Protein AF-A0A0V0GJP1-F1 (afdb_monomer)

Organism: Solanum chacoense (NCBI:txid4108)

Solvent-accessible surface area (backbone atoms only — not comparable to full-atom values): 7790 Å² total; per-residue (Å²): 130,84,77,83,73,74,56,70,66,62,56,48,55,52,48,54,55,50,51,53,51,54,50,62,66,69,71,56,96,64,88,76,92,78,79,93,76,90,79,83,89,82,90,76,94,72,99,61,94,68,77,62,83,47,79,79,54,44,63,82,74,56,76,62,66,68,60,54,50,55,50,42,66,75,68,50,53,72,64,59,54,48,52,51,50,52,53,52,51,50,53,51,50,53,50,53,54,52,52,50,51,52,53,49,52,51,53,51,52,54,50,52,53,51,52,53,54,59,65,73,75,112

Sequence (122 aa):
MAAVEEPILSRLDRLDNIIKKLEEVRGGDHSPKTSTASSETLTSDGQVSSLDFSPRSME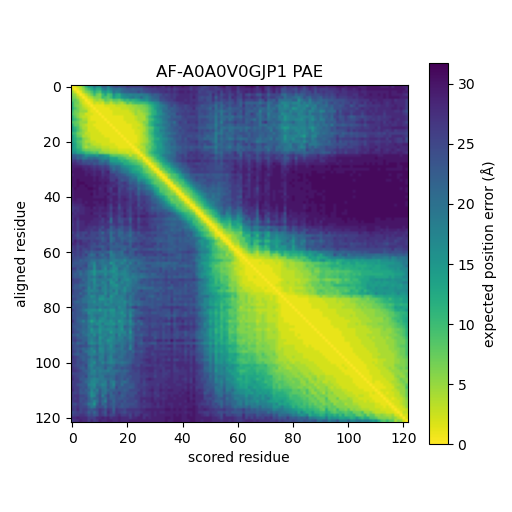KHCRPIEDVISETEHKGTLIERLVNVENRVLNVCLQLEAELEMMKKKKEEENFNLKNKLAHNK

Radius of gyration: 30.95 Å; Cα contacts (8 Å, |Δi|>4): 7; chains: 1; bounding box: 61×42×92 Å

pLDDT: mean 77.41, std 18.94, range [36.62, 98.06]

Foldseek 3Di:
DPDPDDDPVVVVVVVVVVVVVVVVVVPDPDDDDDDDDDDDDDDDDDPDPPQPPPPVSCVVVDDPPVVVVVVDVVVDDPVVVVVVVVVVVVVVVVVVVVVVVVVVVVVVVVVVVVVVVVVVVD

Secondary structure (DSSP, 8-state):
----PPPHHHHHHHHHHHHHHHHHHHT---------------------------HHHHTTTPPPHHHHHHHHHHH--HHHHHHHHHHHHHHHHHHHHHHHHHHHHHHHHHHHHHHHHHHH--

Structure (mmCIF, N/CA/C/O backbone):
data_AF-A0A0V0GJP1-F1
#
_entry.id   AF-A0A0V0GJP1-F1
#
loop_
_atom_site.group_PDB
_atom_site.id
_atom_site.type_symbol
_atom_site.label_atom_id
_atom_site.label_alt_id
_atom_site.label_comp_id
_atom_site.label_asym_id
_atom_site.label_entity_id
_atom_site.label_seq_id
_atom_site.pdbx_PDB_ins_code
_atom_site.Cartn_x
_atom_site.Cartn_y
_atom_site.Cartn_z
_atom_site.occupancy
_atom_site.B_iso_or_equiv
_atom_site.auth_seq_id
_atom_site.auth_comp_id
_atom_site.auth_asym_id
_atom_site.auth_atom_id
_atom_site.pdbx_PDB_model_num
ATOM 1 N N . MET A 1 1 ? 21.509 13.801 5.314 1.00 36.62 1 MET A N 1
ATOM 2 C CA . MET A 1 1 ? 20.263 14.559 5.081 1.00 36.62 1 MET A CA 1
ATOM 3 C C . MET A 1 1 ? 19.230 13.584 4.556 1.00 36.62 1 MET A C 1
ATOM 5 O O . MET A 1 1 ? 19.520 12.921 3.570 1.00 36.62 1 MET A O 1
ATOM 9 N N . ALA A 1 2 ? 18.107 13.413 5.256 1.00 46.00 2 ALA A N 1
ATOM 10 C CA . ALA A 1 2 ? 17.030 12.544 4.792 1.00 46.00 2 ALA A CA 1
ATOM 11 C C . ALA A 1 2 ? 16.447 13.153 3.511 1.00 46.00 2 ALA A C 1
ATOM 13 O O . ALA A 1 2 ? 15.968 14.286 3.539 1.00 46.00 2 ALA A O 1
ATOM 14 N N . ALA A 1 3 ? 16.564 12.446 2.388 1.00 51.25 3 ALA A N 1
ATOM 15 C CA . ALA A 1 3 ? 15.884 12.834 1.165 1.00 51.25 3 ALA A CA 1
ATOM 16 C C . ALA A 1 3 ? 14.381 12.827 1.464 1.00 51.25 3 ALA A C 1
ATOM 18 O O . ALA A 1 3 ? 13.840 11.798 1.866 1.00 51.25 3 ALA A O 1
ATOM 19 N N . VAL A 1 4 ? 13.727 13.983 1.347 1.00 63.59 4 VAL A N 1
ATOM 20 C CA . VAL A 1 4 ? 12.269 14.075 1.449 1.00 63.59 4 VAL A CA 1
ATOM 21 C C . VAL A 1 4 ? 11.728 13.451 0.172 1.00 63.59 4 VAL A C 1
ATOM 23 O O . VAL A 1 4 ? 11.641 14.100 -0.867 1.00 63.59 4 VAL A O 1
ATOM 26 N N . GLU A 1 5 ? 11.501 12.143 0.227 1.00 67.44 5 GLU A N 1
ATOM 27 C CA . GLU A 1 5 ? 10.983 11.385 -0.897 1.00 67.44 5 GLU A CA 1
ATOM 28 C C . GLU A 1 5 ? 9.535 11.817 -1.138 1.00 67.44 5 GLU A C 1
ATOM 30 O O . GLU A 1 5 ? 8.706 11.849 -0.227 1.00 67.44 5 GLU A O 1
ATOM 35 N N . GLU A 1 6 ? 9.257 12.234 -2.367 1.00 74.38 6 GLU A N 1
ATOM 36 C CA . GLU A 1 6 ? 7.958 12.760 -2.763 1.00 74.38 6 GLU A CA 1
ATOM 37 C C . GLU A 1 6 ? 6.859 11.698 -2.545 1.00 74.38 6 GLU A C 1
ATOM 39 O O . GLU A 1 6 ? 7.089 10.522 -2.867 1.00 74.38 6 GLU A O 1
ATOM 44 N N . PRO A 1 7 ? 5.671 12.068 -2.022 1.00 84.56 7 PRO A N 1
ATOM 45 C CA . PRO A 1 7 ? 4.584 11.123 -1.783 1.00 84.56 7 PRO A CA 1
ATOM 46 C C . PRO A 1 7 ? 4.269 10.269 -3.017 1.00 84.56 7 PRO A C 1
ATOM 48 O O . PRO A 1 7 ? 4.284 10.758 -4.148 1.00 84.56 7 PRO A O 1
ATOM 51 N N . ILE A 1 8 ? 3.939 8.989 -2.804 1.00 82.31 8 ILE A N 1
ATOM 52 C CA . ILE A 1 8 ? 3.696 8.017 -3.889 1.00 82.31 8 ILE A CA 1
ATOM 53 C C . ILE A 1 8 ? 2.646 8.535 -4.883 1.00 82.31 8 ILE A C 1
ATOM 55 O O . ILE A 1 8 ? 2.829 8.395 -6.088 1.00 82.31 8 ILE A O 1
ATOM 59 N N . LEU A 1 9 ? 1.598 9.201 -4.393 1.00 76.25 9 LEU A N 1
ATOM 60 C CA . LEU A 1 9 ? 0.551 9.790 -5.232 1.00 76.25 9 LEU A CA 1
ATOM 61 C C . LEU A 1 9 ? 1.087 10.869 -6.183 1.00 76.25 9 LEU A C 1
ATOM 63 O O . LEU A 1 9 ? 0.752 10.856 -7.361 1.00 76.25 9 LEU A O 1
ATOM 67 N N . SER A 1 10 ? 1.972 11.750 -5.714 1.00 82.75 10 SER A N 1
ATOM 68 C CA . SER A 1 10 ? 2.595 12.792 -6.545 1.00 82.75 10 SER A CA 1
ATOM 69 C C . SER A 1 10 ? 3.516 12.202 -7.618 1.00 82.75 10 SER A C 1
ATOM 71 O O . SER A 1 10 ? 3.603 12.714 -8.734 1.00 82.75 10 SER A O 1
ATOM 73 N N . ARG A 1 11 ? 4.181 11.083 -7.306 1.00 88.38 11 ARG A N 1
ATOM 74 C CA . ARG A 1 11 ? 4.999 10.342 -8.276 1.00 88.38 11 ARG A CA 1
ATOM 75 C C . ARG A 1 11 ? 4.142 9.691 -9.362 1.00 88.38 11 ARG A C 1
ATOM 77 O O . ARG A 1 11 ? 4.558 9.696 -10.517 1.00 88.38 11 ARG A O 1
ATOM 84 N N . LEU A 1 12 ? 2.976 9.150 -9.000 1.00 84.56 12 LEU A N 1
ATOM 85 C CA . LEU A 1 12 ? 2.032 8.550 -9.947 1.00 84.56 12 LEU A CA 1
ATOM 86 C C . LEU A 1 12 ? 1.392 9.599 -10.852 1.00 84.56 12 LEU A C 1
ATOM 88 O O . LEU A 1 12 ? 1.465 9.455 -12.065 1.00 84.56 12 LEU A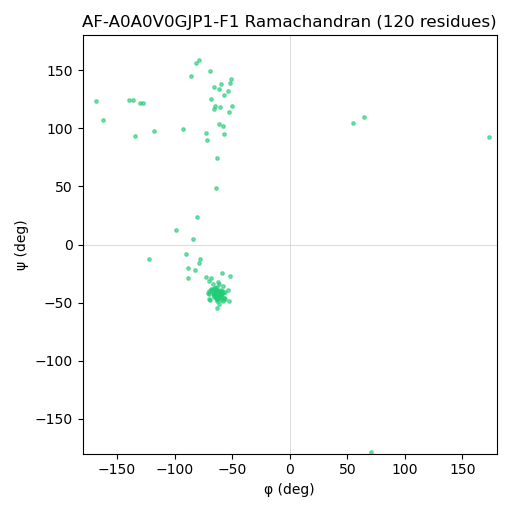 O 1
ATOM 92 N N . ASP A 1 13 ? 0.899 10.700 -10.285 1.00 88.50 13 ASP A N 1
ATOM 93 C CA . ASP A 1 13 ? 0.335 11.813 -11.058 1.00 88.50 13 ASP A CA 1
ATOM 94 C C . ASP A 1 13 ? 1.346 12.368 -12.079 1.00 88.50 13 ASP A C 1
ATOM 96 O O . ASP A 1 13 ? 1.026 12.618 -13.243 1.00 88.50 13 ASP A O 1
ATOM 100 N N . ARG A 1 14 ? 2.623 12.482 -11.691 1.00 91.56 14 ARG A N 1
ATOM 101 C CA . ARG A 1 14 ? 3.684 12.873 -12.627 1.00 91.56 14 ARG A CA 1
ATOM 102 C C . ARG A 1 14 ? 3.889 11.852 -13.748 1.00 91.56 14 ARG A C 1
ATOM 104 O O . ARG A 1 14 ? 4.106 12.265 -14.886 1.00 91.56 14 ARG A O 1
ATOM 111 N N . LEU A 1 15 ? 3.859 10.553 -13.447 1.00 91.25 15 LEU A N 1
ATOM 112 C CA . LEU A 1 15 ? 4.007 9.505 -14.461 1.00 91.25 15 LEU A CA 1
ATOM 113 C C . LEU A 1 15 ? 2.832 9.506 -15.441 1.00 91.25 15 LEU A C 1
ATOM 115 O O . LEU A 1 15 ? 3.075 9.479 -16.645 1.00 91.25 15 LEU A O 1
ATOM 119 N N . ASP A 1 16 ? 1.601 9.637 -14.952 1.00 91.06 16 ASP A N 1
ATOM 120 C CA . ASP A 1 16 ? 0.399 9.719 -15.789 1.00 91.06 16 ASP A CA 1
ATOM 121 C C . ASP A 1 16 ? 0.471 10.917 -16.746 1.00 91.06 16 ASP A C 1
ATOM 123 O O . ASP A 1 16 ? 0.234 10.789 -17.949 1.00 91.06 16 ASP A O 1
ATOM 127 N N . ASN A 1 17 ? 0.906 12.078 -16.245 1.00 90.50 17 ASN A N 1
ATOM 128 C CA . ASN A 1 17 ? 1.116 13.269 -17.066 1.00 90.50 17 ASN A CA 1
ATOM 129 C C . ASN A 1 17 ? 2.213 13.085 -18.133 1.00 90.50 17 ASN A C 1
ATOM 131 O O . ASN A 1 17 ? 2.094 13.621 -19.238 1.00 90.50 17 ASN A O 1
ATOM 135 N N . ILE A 1 18 ? 3.289 12.352 -17.826 1.00 90.25 18 ILE A N 1
ATOM 136 C CA . ILE A 1 18 ? 4.363 12.056 -18.787 1.00 90.25 18 ILE A CA 1
ATOM 137 C C . ILE A 1 18 ? 3.869 11.083 -19.861 1.00 90.25 18 ILE A C 1
ATOM 139 O O . ILE A 1 18 ? 4.086 11.333 -21.046 1.00 90.25 18 ILE A O 1
ATOM 143 N N . ILE A 1 19 ? 3.186 10.005 -19.467 1.00 88.69 19 ILE A N 1
ATOM 144 C CA . ILE A 1 19 ? 2.644 8.999 -20.391 1.00 88.69 19 ILE A CA 1
ATOM 145 C C . ILE A 1 19 ? 1.664 9.656 -21.361 1.00 88.69 19 ILE A C 1
ATOM 147 O O . ILE A 1 19 ? 1.835 9.513 -22.571 1.00 88.69 19 ILE A O 1
ATOM 151 N N . LYS A 1 20 ? 0.739 10.477 -20.850 1.00 87.00 20 LYS A N 1
ATOM 152 C CA . LYS A 1 20 ? -0.215 11.240 -21.662 1.00 87.00 20 LYS A CA 1
ATOM 153 C C . LYS A 1 20 ? 0.477 12.068 -22.751 1.00 87.00 20 LYS A C 1
ATOM 155 O O . LYS A 1 20 ? 0.121 11.977 -23.921 1.00 87.00 20 LYS A O 1
ATOM 160 N N . LYS A 1 21 ? 1.521 12.826 -22.396 1.00 85.88 21 LYS A N 1
ATOM 161 C CA . LYS A 1 21 ? 2.292 13.621 -23.370 1.00 85.88 21 LYS A CA 1
ATOM 162 C C . LYS A 1 21 ? 3.024 12.753 -24.395 1.00 85.88 21 LYS A C 1
ATOM 164 O O . LYS A 1 21 ? 3.126 13.124 -25.559 1.00 85.88 21 LYS A O 1
ATOM 169 N N . LEU A 1 22 ? 3.560 11.606 -23.980 1.00 78.88 22 LEU A N 1
ATOM 170 C CA . LEU A 1 22 ? 4.261 10.691 -24.886 1.00 78.88 22 LEU A CA 1
ATOM 171 C C . LEU A 1 22 ? 3.311 9.997 -25.868 1.00 78.88 22 LEU A C 1
ATOM 173 O O . LEU A 1 22 ? 3.717 9.684 -26.985 1.00 78.88 22 LEU A O 1
ATOM 177 N N . GLU A 1 23 ? 2.069 9.748 -25.465 1.00 80.19 23 GLU A N 1
ATOM 178 C CA . GLU A 1 23 ? 1.012 9.240 -26.341 1.00 80.19 23 GLU A CA 1
ATOM 179 C C . GLU A 1 23 ? 0.544 10.309 -27.333 1.00 80.19 23 GLU A C 1
ATOM 181 O O . GLU A 1 23 ? 0.435 10.020 -28.524 1.00 80.19 23 GLU A O 1
ATOM 186 N N . GLU A 1 24 ? 0.384 11.556 -26.881 1.00 77.06 24 GLU A N 1
ATOM 187 C CA . GLU A 1 24 ? 0.065 12.706 -27.741 1.00 77.06 24 GLU A CA 1
ATOM 188 C C . GLU A 1 24 ? 1.125 12.924 -28.838 1.00 77.06 24 GLU A C 1
ATOM 190 O O . GLU A 1 24 ? 0.781 13.181 -29.990 1.00 77.06 24 GLU A O 1
ATOM 195 N N . VAL A 1 25 ? 2.416 12.758 -28.522 1.00 75.25 25 VAL A N 1
ATOM 196 C CA . VAL A 1 25 ? 3.516 12.886 -29.501 1.00 75.25 25 VAL A CA 1
ATOM 197 C C . VAL A 1 25 ? 3.580 11.697 -30.471 1.00 75.25 25 VAL A C 1
ATOM 199 O O . VAL A 1 25 ? 4.039 11.844 -31.602 1.00 75.25 25 VAL A O 1
ATOM 202 N N . ARG A 1 26 ? 3.119 10.512 -30.057 1.00 64.44 26 ARG A N 1
ATOM 203 C CA . ARG A 1 26 ? 3.179 9.277 -30.857 1.00 64.44 26 ARG A CA 1
ATOM 204 C C . ARG A 1 26 ? 1.969 9.083 -31.777 1.00 64.44 26 ARG A C 1
ATOM 206 O O . ARG A 1 26 ? 2.089 8.354 -32.755 1.00 64.44 26 ARG A O 1
ATOM 213 N N . GLY A 1 27 ? 0.844 9.747 -31.504 1.00 55.66 27 GLY A N 1
ATOM 214 C CA . GLY A 1 27 ? -0.359 9.741 -32.349 1.00 55.66 27 GLY A CA 1
ATOM 215 C C . GLY A 1 27 ? -0.354 10.740 -33.517 1.00 55.66 27 GLY A C 1
ATOM 216 O O . GLY A 1 27 ? -1.372 10.891 -34.185 1.00 55.66 27 GLY A O 1
ATOM 217 N N . GLY A 1 28 ? 0.750 11.457 -33.751 1.00 51.34 28 GLY A N 1
ATOM 218 C CA . GLY A 1 28 ? 0.868 12.437 -34.830 1.00 51.34 28 GLY A CA 1
ATOM 219 C C . GLY A 1 28 ? 1.446 11.832 -36.109 1.00 51.34 28 GLY A C 1
ATOM 220 O O . GLY A 1 28 ? 2.664 11.734 -36.247 1.00 51.34 28 GLY A O 1
ATOM 221 N N . ASP A 1 29 ? 0.581 11.497 -37.066 1.00 59.12 29 ASP A N 1
ATOM 222 C CA . ASP A 1 29 ? 0.892 11.061 -38.438 1.00 59.12 29 ASP A CA 1
ATOM 223 C C . ASP A 1 29 ? 1.585 12.136 -39.304 1.00 59.12 29 ASP A C 1
ATOM 225 O O . ASP A 1 29 ? 1.203 12.380 -40.449 1.00 59.12 29 ASP A O 1
ATOM 229 N N . HIS A 1 30 ? 2.630 12.803 -38.815 1.00 51.53 30 HIS A N 1
ATOM 230 C CA . HIS A 1 30 ? 3.359 13.794 -39.602 1.00 51.53 30 HIS A CA 1
ATOM 231 C C . HIS A 1 30 ? 4.867 13.612 -39.466 1.00 51.53 30 HIS A C 1
ATOM 233 O O . HIS A 1 30 ? 5.530 14.183 -38.605 1.00 51.53 30 HIS A O 1
ATOM 239 N N . SER A 1 31 ? 5.427 12.855 -40.412 1.00 49.16 31 SER A N 1
ATOM 240 C CA . SER A 1 31 ? 6.794 13.104 -40.860 1.00 49.16 31 SER A CA 1
ATOM 241 C C . SER A 1 31 ? 6.883 14.553 -41.355 1.00 49.16 31 SER A C 1
ATOM 243 O O . SER A 1 31 ? 6.097 14.961 -42.213 1.00 49.16 31 SER A O 1
ATOM 245 N N . PRO A 1 32 ? 7.868 15.315 -40.867 1.00 45.91 32 PRO A N 1
ATOM 246 C CA . PRO A 1 32 ? 8.807 15.886 -41.814 1.00 45.91 32 PRO A CA 1
ATOM 247 C C . PRO A 1 32 ? 10.248 15.612 -41.381 1.00 45.91 32 PRO A C 1
ATOM 249 O O . PRO A 1 32 ? 10.718 15.999 -40.315 1.00 45.91 32 PRO A O 1
ATOM 252 N N . LYS A 1 33 ? 10.965 14.946 -42.281 1.00 54.16 33 LYS A N 1
ATOM 253 C CA . LYS A 1 33 ? 12.424 14.924 -42.362 1.00 54.16 33 LYS A CA 1
ATOM 254 C C . LYS A 1 33 ? 12.966 16.365 -42.318 1.00 54.16 33 LYS A C 1
ATOM 256 O O . LYS A 1 33 ? 12.697 17.075 -43.275 1.00 54.16 33 LYS A O 1
ATOM 261 N N . THR A 1 34 ? 13.786 16.756 -41.334 1.00 41.84 34 THR A N 1
ATOM 262 C CA . THR A 1 34 ? 14.817 17.812 -41.501 1.00 41.84 34 THR A CA 1
ATOM 263 C C . THR A 1 34 ? 15.890 17.779 -40.399 1.00 41.84 34 THR A C 1
ATOM 265 O O . THR A 1 34 ? 15.652 18.179 -39.266 1.00 41.84 34 THR A O 1
ATOM 268 N N . SER A 1 35 ? 17.076 17.324 -40.809 1.00 43.78 35 SER A N 1
ATOM 269 C CA . SER A 1 35 ? 18.414 17.888 -40.568 1.00 43.78 35 SER A CA 1
ATOM 270 C C . SER A 1 35 ? 18.912 18.164 -39.142 1.00 43.78 35 SER A C 1
ATOM 272 O O . SER A 1 35 ? 18.663 19.204 -38.544 1.00 43.78 35 SER A O 1
ATOM 274 N N . THR A 1 36 ? 19.808 17.281 -38.697 1.00 49.75 36 THR A N 1
ATOM 275 C CA . THR A 1 36 ? 20.918 17.575 -37.784 1.00 49.75 36 THR A CA 1
ATOM 276 C C . THR A 1 36 ? 21.761 18.746 -38.304 1.00 49.75 36 THR A C 1
ATOM 278 O O . THR A 1 36 ? 22.438 18.609 -39.324 1.00 49.75 36 THR A O 1
ATOM 281 N N . ALA A 1 37 ? 21.762 19.871 -37.592 1.00 40.06 37 ALA A N 1
ATOM 282 C CA . ALA A 1 37 ? 22.784 20.905 -37.716 1.00 40.06 37 ALA A CA 1
ATOM 283 C C . ALA A 1 37 ? 23.496 21.032 -36.367 1.00 40.06 37 ALA A C 1
ATOM 285 O O . ALA A 1 37 ? 23.000 21.654 -35.431 1.00 40.06 37 ALA A O 1
ATOM 286 N N . SER A 1 38 ? 24.648 20.376 -36.265 1.00 49.69 38 SER A N 1
ATOM 287 C CA . SER A 1 38 ? 25.619 20.599 -35.201 1.00 49.69 38 SER A CA 1
ATOM 288 C C . SER A 1 38 ? 26.152 22.027 -35.335 1.00 49.69 38 SER A C 1
ATOM 290 O O . SER A 1 38 ? 26.735 22.355 -36.366 1.00 49.69 38 SER A O 1
ATOM 292 N N . S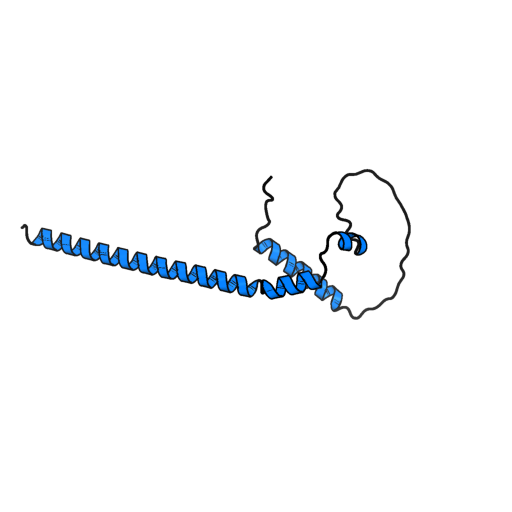ER A 1 39 ? 25.968 22.870 -34.320 1.00 45.72 39 SER A N 1
ATOM 293 C CA . SER A 1 39 ? 26.733 24.110 -34.185 1.00 45.72 39 SER A CA 1
ATOM 294 C C . SER A 1 39 ? 27.170 24.282 -32.737 1.00 45.72 39 SER A C 1
ATOM 296 O O . SER A 1 39 ? 26.372 24.214 -31.806 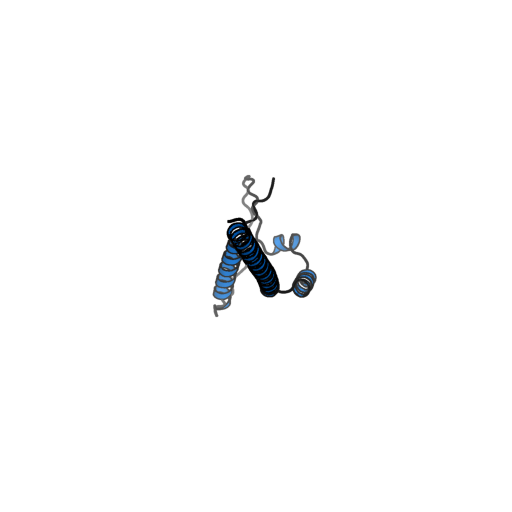1.00 45.72 39 SER A O 1
ATOM 298 N N . GLU A 1 40 ? 28.478 24.435 -32.604 1.00 49.84 40 GLU A N 1
ATOM 299 C CA . GLU A 1 40 ? 29.297 24.478 -31.402 1.00 49.84 40 GLU A CA 1
ATOM 300 C C . GLU A 1 40 ? 29.104 25.737 -30.530 1.00 49.84 40 GLU A C 1
ATOM 302 O O . GLU A 1 40 ? 28.896 26.837 -31.033 1.00 49.84 40 GLU A O 1
ATOM 307 N N . THR A 1 41 ? 29.291 25.518 -29.221 1.00 46.88 41 THR A N 1
ATOM 308 C CA . THR A 1 41 ? 30.037 26.341 -28.245 1.00 46.88 41 THR A CA 1
ATOM 309 C C . THR A 1 41 ? 29.558 27.756 -27.905 1.00 46.88 41 THR A C 1
ATOM 311 O O . THR A 1 41 ? 29.849 28.702 -28.624 1.00 46.88 41 THR A O 1
ATOM 314 N N . LEU A 1 42 ? 29.043 27.927 -26.675 1.00 38.69 42 LEU A N 1
ATOM 315 C CA . LEU A 1 42 ? 29.306 29.120 -25.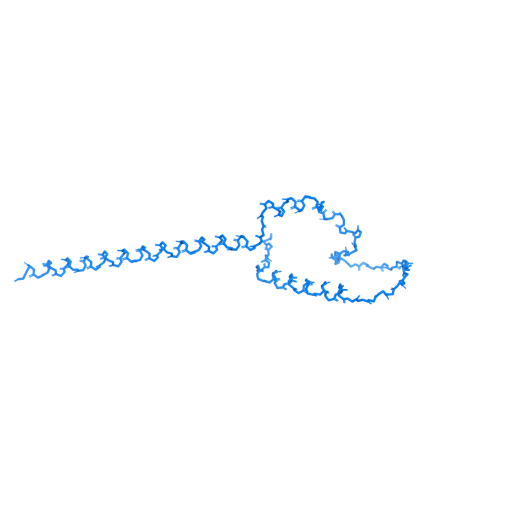858 1.00 38.69 42 LEU A CA 1
ATOM 316 C C . LEU A 1 42 ? 29.519 28.749 -24.381 1.00 38.69 42 LEU A C 1
ATOM 318 O O . LEU A 1 42 ? 28.696 28.105 -23.738 1.00 38.69 42 LEU A O 1
ATOM 322 N N . THR A 1 43 ? 30.674 29.173 -23.881 1.00 52.03 43 THR A N 1
ATOM 323 C CA . THR A 1 43 ? 31.166 29.142 -22.503 1.00 52.03 43 THR A CA 1
ATOM 324 C C . THR A 1 43 ? 30.332 30.041 -21.586 1.00 52.03 43 THR A C 1
ATOM 326 O O . THR A 1 43 ? 30.104 31.192 -21.946 1.00 52.03 43 THR A O 1
ATOM 329 N N . SER A 1 44 ? 29.958 29.588 -20.387 1.00 44.53 44 SER A N 1
ATOM 330 C CA . SER A 1 44 ? 29.740 30.477 -19.233 1.00 44.53 44 SER A CA 1
ATOM 331 C C . SER A 1 44 ? 29.601 29.655 -17.957 1.00 44.53 44 SER A C 1
ATOM 333 O O . SER A 1 44 ? 28.729 28.795 -17.850 1.00 44.53 44 SER A O 1
ATOM 335 N N . ASP A 1 45 ? 30.459 29.961 -16.992 1.00 49.72 45 ASP A N 1
ATOM 336 C CA . ASP A 1 45 ? 30.464 29.437 -15.635 1.00 49.72 45 ASP A CA 1
ATOM 337 C C . ASP A 1 45 ? 29.116 29.621 -14.932 1.00 49.72 45 ASP A C 1
ATOM 339 O O . ASP A 1 45 ? 28.522 30.699 -14.920 1.00 49.72 45 ASP A O 1
ATOM 343 N N . GLY A 1 46 ? 28.652 28.541 -14.316 1.00 44.22 46 GLY A N 1
ATOM 344 C CA . GLY A 1 46 ? 27.435 28.509 -13.525 1.00 44.22 46 GLY A CA 1
ATOM 345 C C . GLY A 1 46 ? 27.134 27.076 -13.130 1.00 44.22 46 GLY A C 1
ATOM 346 O O . GLY A 1 46 ? 26.508 26.339 -13.885 1.00 44.22 46 GLY A O 1
ATOM 347 N N . GLN A 1 47 ? 27.607 26.666 -11.952 1.00 52.81 47 GLN A N 1
ATOM 348 C CA . GLN A 1 47 ? 27.177 25.428 -11.312 1.00 52.81 47 GLN A CA 1
ATOM 349 C C . GLN A 1 47 ? 25.657 25.446 -11.125 1.00 52.81 47 GLN A C 1
ATOM 351 O O . GLN A 1 47 ? 25.123 25.928 -10.131 1.00 52.81 47 GLN A O 1
ATOM 356 N N . VAL A 1 48 ? 24.966 24.855 -12.083 1.00 43.75 48 VAL A N 1
ATOM 357 C CA . VAL A 1 48 ? 23.648 24.272 -11.906 1.00 43.75 48 VAL A CA 1
ATOM 358 C C . VAL A 1 48 ? 23.818 22.869 -12.452 1.00 43.75 48 VAL A C 1
ATOM 360 O O . VAL A 1 48 ? 24.269 22.710 -13.587 1.00 43.75 48 VAL A O 1
ATOM 363 N N . SER A 1 49 ? 23.554 21.859 -11.622 1.00 54.66 49 SER A N 1
ATOM 364 C CA . SER A 1 49 ? 23.548 20.445 -12.008 1.00 54.66 49 SER A CA 1
ATOM 365 C C . SER A 1 49 ? 22.446 20.226 -13.044 1.00 54.66 49 SER A C 1
ATOM 367 O O . SER A 1 49 ? 21.366 19.722 -12.747 1.00 54.66 49 SER A O 1
ATOM 369 N N . SER A 1 50 ? 22.720 20.679 -14.258 1.00 54.12 50 SER A N 1
ATOM 370 C CA . SER A 1 50 ? 21.939 20.463 -15.4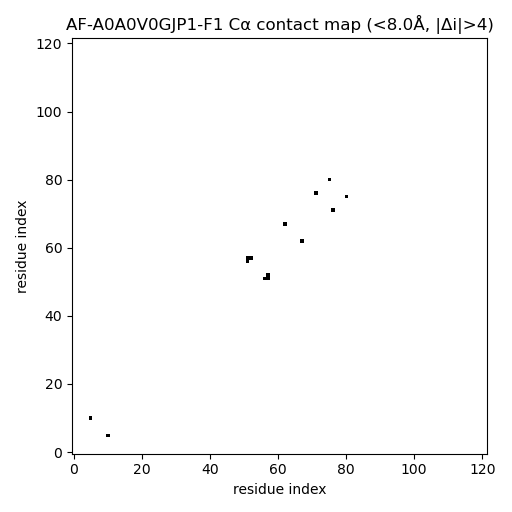54 1.00 54.12 50 SER A CA 1
ATOM 371 C C . SER A 1 50 ? 22.199 19.012 -15.793 1.00 54.12 50 SER A C 1
ATOM 373 O O . SER A 1 50 ? 23.253 18.677 -16.331 1.00 54.12 50 SER A O 1
ATOM 375 N N . LEU A 1 51 ? 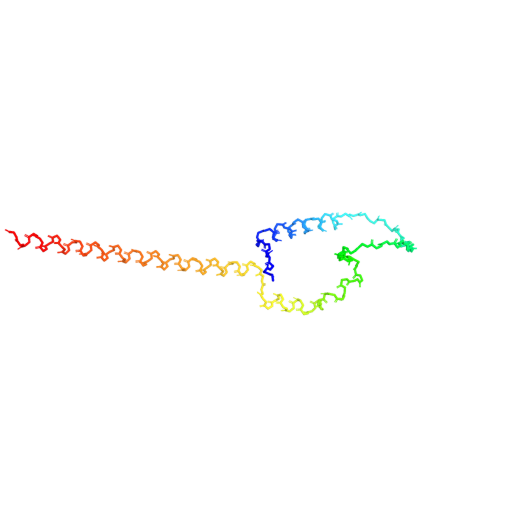21.297 18.129 -15.368 1.00 59.44 51 LEU A N 1
ATOM 376 C CA . LEU A 1 51 ? 21.262 16.781 -15.904 1.00 59.44 51 LEU A CA 1
ATOM 377 C C . LEU A 1 51 ? 21.079 16.971 -17.412 1.00 59.44 51 LEU A C 1
ATOM 379 O O . LEU A 1 51 ? 20.014 17.382 -17.864 1.00 59.44 51 LEU A O 1
ATOM 383 N N . ASP A 1 52 ? 22.159 16.822 -18.170 1.00 56.03 52 ASP A N 1
ATOM 384 C CA . ASP A 1 52 ? 22.117 16.888 -19.620 1.00 56.03 52 ASP A CA 1
ATOM 385 C C . ASP A 1 52 ? 21.203 15.734 -20.048 1.00 56.03 52 ASP A C 1
ATOM 387 O O . ASP A 1 52 ? 21.577 14.572 -19.916 1.00 56.03 52 ASP A O 1
ATOM 391 N N . PHE A 1 53 ? 19.959 16.028 -20.437 1.00 55.34 53 PHE A N 1
ATOM 392 C CA . PHE A 1 53 ? 18.972 15.033 -20.881 1.00 55.34 53 PHE A CA 1
ATOM 393 C C . PHE A 1 53 ? 19.203 14.635 -22.347 1.00 55.34 53 PHE A C 1
ATOM 395 O O . PHE A 1 53 ? 18.287 14.199 -23.044 1.00 55.34 53 PHE A O 1
ATOM 402 N N . SER A 1 54 ? 20.430 14.797 -22.843 1.00 58.56 54 SER A N 1
ATOM 403 C CA . SER A 1 54 ? 20.833 14.239 -24.121 1.00 58.56 54 SER A CA 1
ATOM 404 C C . SER A 1 54 ? 20.719 12.705 -24.069 1.00 58.56 54 SER A C 1
ATOM 406 O O . SER A 1 54 ? 21.201 12.076 -23.123 1.00 58.56 54 SER A O 1
ATOM 408 N N . PRO A 1 55 ? 20.137 12.043 -25.085 1.00 60.53 55 PRO A N 1
ATOM 409 C CA . PRO A 1 55 ? 20.056 10.579 -25.137 1.00 60.53 55 PRO A CA 1
ATOM 410 C C . PRO A 1 55 ? 21.414 9.890 -24.924 1.00 60.53 55 PRO A C 1
ATOM 412 O O . PRO A 1 55 ? 21.482 8.779 -24.409 1.00 60.53 55 PRO A O 1
ATOM 415 N N . ARG A 1 56 ? 22.509 10.581 -25.274 1.00 61.91 56 ARG A N 1
ATOM 416 C CA . ARG A 1 56 ? 23.886 10.085 -25.189 1.00 61.91 56 ARG A CA 1
ATOM 417 C C . ARG A 1 56 ? 24.524 10.200 -23.797 1.00 61.91 56 ARG A C 1
ATOM 419 O O . ARG A 1 56 ? 25.487 9.493 -23.514 1.00 61.91 56 ARG A O 1
ATOM 426 N N . SER A 1 57 ? 24.036 11.087 -22.930 1.00 61.50 57 SER A N 1
ATOM 427 C CA . SER A 1 57 ? 24.495 11.205 -21.533 1.00 61.50 57 SER A CA 1
ATOM 428 C C . SER A 1 57 ? 23.711 10.280 -20.598 1.00 61.50 57 SER A C 1
ATOM 430 O O . SER A 1 57 ? 24.279 9.792 -19.622 1.00 61.50 57 SER A O 1
ATOM 432 N N . MET A 1 58 ? 22.447 9.976 -20.918 1.00 61.88 58 MET A N 1
ATOM 433 C CA . MET A 1 58 ? 21.601 9.041 -20.159 1.00 61.88 58 MET A CA 1
ATOM 434 C C . MET A 1 58 ? 22.157 7.612 -20.145 1.00 61.88 58 MET A C 1
ATOM 436 O O . MET A 1 58 ? 22.044 6.916 -19.139 1.00 61.88 58 MET A O 1
ATOM 440 N N . GLU A 1 59 ? 22.833 7.201 -21.219 1.00 63.12 59 GLU A N 1
ATOM 441 C CA . GLU A 1 59 ? 23.430 5.866 -21.358 1.00 63.12 59 GLU A CA 1
ATOM 442 C C . GLU A 1 59 ? 24.462 5.553 -20.256 1.00 63.12 59 GLU A C 1
ATOM 444 O O . GLU A 1 59 ? 24.640 4.400 -19.880 1.00 63.12 59 GLU A O 1
ATOM 449 N N . LYS A 1 60 ? 25.083 6.577 -19.648 1.00 69.00 60 LYS A N 1
ATOM 450 C CA . LYS A 1 60 ? 26.015 6.413 -18.514 1.00 69.00 60 LYS A CA 1
ATOM 451 C C . LYS A 1 60 ? 25.325 6.167 -17.166 1.00 69.00 60 LYS A C 1
ATOM 453 O O . LYS A 1 60 ? 26.000 5.840 -16.192 1.00 69.00 60 LYS A O 1
ATOM 458 N N . HIS A 1 61 ? 24.011 6.366 -17.084 1.00 74.94 61 HIS A N 1
ATOM 459 C CA . HIS A 1 61 ? 23.231 6.297 -15.843 1.00 74.94 61 HIS A CA 1
ATOM 460 C C . HIS A 1 61 ? 22.101 5.262 -15.889 1.00 74.94 61 HIS A C 1
ATOM 462 O O . HIS A 1 61 ? 21.527 4.935 -14.849 1.00 74.94 61 HIS A O 1
ATOM 468 N N . CYS A 1 62 ? 21.785 4.734 -17.071 1.00 79.31 62 CYS A N 1
ATOM 469 C CA . CYS A 1 62 ? 20.792 3.685 -17.252 1.00 79.31 62 CYS A CA 1
ATOM 470 C C . CYS A 1 62 ? 21.407 2.294 -17.047 1.00 79.31 62 CYS A C 1
ATOM 472 O O . CYS A 1 62 ? 22.557 2.040 -17.400 1.00 79.31 62 CYS A O 1
ATOM 474 N N . ARG A 1 63 ? 20.614 1.375 -16.486 1.00 84.94 63 ARG A N 1
ATOM 475 C CA . ARG A 1 63 ? 20.949 -0.054 -16.465 1.00 84.94 63 ARG A CA 1
ATOM 476 C C . ARG A 1 63 ? 20.567 -0.703 -17.804 1.00 84.94 63 ARG A C 1
ATOM 478 O O . ARG A 1 63 ? 19.687 -0.167 -18.484 1.00 84.94 63 ARG A O 1
ATOM 485 N N . PRO A 1 64 ? 21.192 -1.833 -18.181 1.00 90.62 64 PRO A N 1
ATOM 486 C CA . PRO A 1 64 ? 20.784 -2.611 -19.347 1.00 90.62 64 PRO A CA 1
ATOM 487 C C . PRO A 1 64 ? 19.287 -2.934 -19.320 1.00 90.62 64 PRO A C 1
ATOM 489 O O . PRO A 1 64 ? 18.739 -3.267 -18.270 1.00 90.62 64 PRO A O 1
ATOM 492 N N . ILE A 1 65 ? 18.622 -2.847 -20.475 1.00 87.75 65 ILE A N 1
ATOM 493 C CA . ILE A 1 65 ? 17.167 -3.049 -20.564 1.00 87.75 65 ILE A CA 1
ATOM 494 C C . ILE A 1 65 ? 16.740 -4.457 -20.123 1.00 87.75 65 ILE A C 1
ATOM 496 O O . ILE A 1 65 ? 15.704 -4.599 -19.484 1.00 87.75 65 ILE A O 1
ATOM 500 N N . GLU A 1 66 ? 17.566 -5.471 -20.382 1.00 92.56 66 GLU A N 1
ATOM 501 C CA . GLU A 1 66 ? 17.318 -6.860 -19.974 1.00 92.56 66 GLU A CA 1
ATOM 502 C C . GLU A 1 66 ? 17.266 -7.015 -18.444 1.00 92.56 66 GLU A C 1
ATOM 504 O O . GLU A 1 66 ? 16.377 -7.670 -17.894 1.00 92.56 66 GLU A O 1
ATOM 509 N N . ASP A 1 67 ? 18.171 -6.334 -17.734 1.00 92.06 67 ASP A N 1
ATOM 510 C CA . ASP A 1 67 ? 18.196 -6.328 -16.269 1.00 92.06 67 ASP A CA 1
ATOM 511 C C . ASP A 1 67 ? 16.928 -5.670 -15.713 1.00 92.06 67 ASP A C 1
ATOM 513 O O . ASP A 1 67 ? 16.345 -6.137 -14.740 1.00 92.06 67 ASP A O 1
ATOM 517 N N . VAL A 1 68 ? 16.469 -4.591 -16.353 1.00 89.44 68 VAL A N 1
ATOM 518 C CA . VAL A 1 68 ? 15.258 -3.872 -15.935 1.00 89.44 68 VAL A CA 1
ATOM 519 C C . VAL A 1 68 ? 14.000 -4.702 -16.199 1.00 89.44 68 VAL A C 1
ATOM 521 O O . VAL A 1 68 ? 13.096 -4.710 -15.361 1.00 89.44 68 VAL A O 1
ATOM 524 N N . ILE A 1 69 ? 13.932 -5.404 -17.334 1.00 90.38 69 ILE A N 1
ATOM 525 C CA . ILE A 1 69 ? 12.811 -6.289 -17.679 1.00 90.38 69 ILE A CA 1
ATOM 526 C C . ILE A 1 69 ? 12.730 -7.432 -16.668 1.00 90.38 69 ILE A C 1
ATOM 528 O O . ILE A 1 69 ? 11.705 -7.572 -16.005 1.00 90.38 69 ILE A O 1
ATOM 532 N N . SER A 1 70 ? 13.823 -8.174 -16.472 1.00 92.69 70 SER A N 1
ATOM 533 C CA . SER A 1 70 ? 13.867 -9.294 -15.523 1.00 92.69 70 SER A CA 1
ATOM 534 C C . SER A 1 70 ? 13.571 -8.863 -14.081 1.00 92.69 70 SER A C 1
ATOM 536 O O . SER A 1 70 ? 12.834 -9.542 -13.361 1.00 92.69 70 SER A O 1
ATOM 538 N N . GLU A 1 71 ? 14.074 -7.700 -13.653 1.00 89.56 71 GLU A N 1
ATOM 539 C CA . GLU A 1 71 ? 13.757 -7.129 -12.343 1.00 89.56 71 GLU A CA 1
ATOM 540 C C . GLU A 1 71 ? 12.263 -6.798 -12.212 1.00 89.56 71 GLU A C 1
ATOM 542 O O . GLU A 1 71 ? 11.657 -7.065 -11.170 1.00 89.56 71 GLU A O 1
ATOM 547 N N . THR A 1 72 ? 11.662 -6.226 -13.255 1.00 88.25 72 THR A N 1
ATOM 548 C CA . THR A 1 72 ? 10.249 -5.827 -13.256 1.00 88.25 72 THR A CA 1
ATOM 549 C C . THR A 1 72 ? 9.328 -7.042 -13.273 1.00 88.2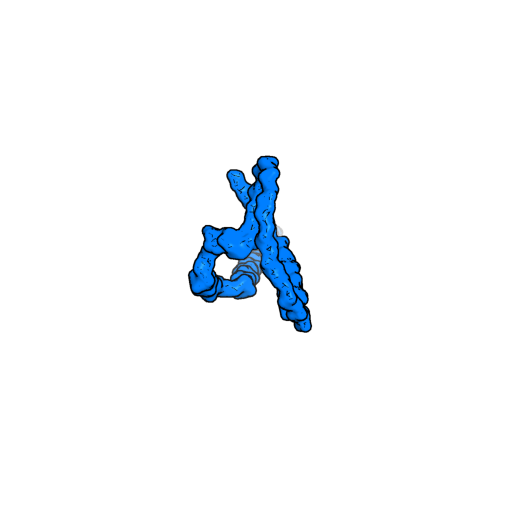5 72 THR A C 1
ATOM 551 O O . THR A 1 72 ? 8.375 -7.088 -12.499 1.00 88.25 72 THR A O 1
ATOM 554 N N . GLU A 1 73 ? 9.640 -8.052 -14.083 1.00 88.88 73 GLU A N 1
ATOM 555 C CA . GLU A 1 73 ? 8.905 -9.318 -14.121 1.00 88.88 73 GLU A CA 1
ATOM 556 C C . GLU A 1 73 ? 8.958 -10.034 -12.770 1.00 88.88 73 GLU A C 1
ATOM 558 O O . GLU A 1 73 ? 7.936 -10.495 -12.267 1.00 88.88 73 GLU A O 1
ATOM 563 N N . HIS A 1 74 ? 10.131 -10.068 -12.132 1.00 89.06 74 HIS A N 1
ATOM 564 C CA . HIS A 1 74 ? 10.283 -10.697 -10.824 1.00 89.06 74 HIS A CA 1
ATOM 565 C C . HIS A 1 74 ? 9.561 -9.936 -9.700 1.00 89.06 74 HIS A C 1
ATOM 567 O O . HIS A 1 74 ? 9.015 -10.550 -8.783 1.00 89.06 74 HIS A O 1
ATOM 573 N N . LYS A 1 75 ? 9.570 -8.597 -9.732 1.00 89.31 75 LYS A N 1
ATOM 574 C CA . LYS A 1 75 ? 8.919 -7.757 -8.709 1.00 89.31 75 LYS A CA 1
ATOM 575 C C . LYS A 1 75 ? 7.407 -7.639 -8.889 1.00 89.31 75 LYS A C 1
ATOM 577 O O . LYS A 1 75 ? 6.740 -7.203 -7.944 1.00 89.31 75 LYS A O 1
ATOM 582 N N . GLY A 1 76 ? 6.898 -7.997 -10.063 1.00 88.94 76 GLY A N 1
ATOM 583 C CA . GLY A 1 76 ? 5.506 -7.818 -10.427 1.00 88.94 76 GLY A CA 1
ATOM 584 C C . GLY A 1 76 ? 5.128 -6.354 -10.648 1.00 88.94 76 GLY A C 1
ATOM 585 O O . GLY A 1 76 ? 5.929 -5.418 -10.545 1.00 88.94 76 GLY A O 1
ATOM 586 N N . THR A 1 77 ? 3.856 -6.147 -10.954 1.00 89.38 77 THR A N 1
ATOM 587 C CA . THR A 1 77 ? 3.304 -4.823 -11.231 1.00 89.38 77 THR A CA 1
ATOM 588 C C . THR A 1 77 ? 3.041 -4.044 -9.944 1.00 89.38 77 THR A C 1
ATOM 590 O O . THR A 1 77 ? 2.858 -4.588 -8.851 1.00 89.38 77 THR A O 1
ATOM 593 N N . LEU A 1 78 ? 2.959 -2.717 -10.062 1.00 88.69 78 LEU A N 1
ATOM 594 C CA . LEU A 1 78 ? 2.515 -1.879 -8.949 1.00 88.69 78 LEU A CA 1
ATOM 595 C C . LEU A 1 78 ? 1.109 -2.271 -8.461 1.00 88.69 78 LEU A C 1
ATOM 597 O O . LEU A 1 78 ? 0.867 -2.229 -7.257 1.00 88.69 78 LEU A O 1
ATOM 601 N N . ILE A 1 79 ? 0.225 -2.680 -9.375 1.00 90.94 79 ILE A N 1
ATOM 602 C CA . ILE A 1 79 ? -1.147 -3.099 -9.066 1.00 90.94 79 ILE A CA 1
ATOM 603 C C . ILE A 1 79 ? -1.151 -4.349 -8.185 1.00 90.94 79 ILE A C 1
ATOM 605 O O . ILE A 1 79 ? -1.829 -4.366 -7.164 1.00 90.94 79 ILE A O 1
ATOM 609 N N . GLU A 1 80 ? -0.336 -5.356 -8.499 1.00 88.94 80 GLU A N 1
ATOM 610 C CA . GLU A 1 80 ? -0.214 -6.565 -7.668 1.00 88.94 80 GLU A CA 1
ATOM 611 C C . GLU A 1 80 ? 0.258 -6.234 -6.248 1.00 88.94 80 GLU A C 1
ATOM 613 O O . GLU A 1 80 ? -0.270 -6.757 -5.261 1.00 88.94 80 GLU A O 1
ATOM 618 N N . ARG A 1 81 ? 1.219 -5.310 -6.120 1.00 91.69 81 ARG A N 1
ATOM 619 C CA . ARG A 1 81 ? 1.681 -4.849 -4.806 1.00 91.69 81 ARG A CA 1
ATOM 620 C C . ARG A 1 81 ? 0.598 -4.081 -4.055 1.00 91.69 81 ARG A C 1
ATOM 622 O O . ARG A 1 81 ? 0.493 -4.254 -2.842 1.00 91.69 81 ARG A O 1
ATOM 629 N N . LEU A 1 82 ? -0.194 -3.263 -4.749 1.00 93.75 82 LEU A N 1
ATOM 630 C CA . LEU A 1 82 ? -1.304 -2.524 -4.151 1.00 93.75 82 LEU A CA 1
ATOM 631 C C . LEU A 1 82 ? -2.370 -3.483 -3.612 1.00 93.75 82 LEU A C 1
ATOM 633 O O . LEU A 1 82 ? -2.704 -3.403 -2.435 1.00 93.75 82 LEU A O 1
ATOM 637 N N . VAL A 1 83 ? -2.790 -4.462 -4.417 1.00 94.06 83 VAL A N 1
ATOM 638 C CA . VAL A 1 83 ? -3.760 -5.495 -4.018 1.00 94.06 83 VAL A CA 1
ATOM 639 C C . VAL A 1 83 ? -3.271 -6.276 -2.793 1.00 94.06 83 VAL A C 1
ATOM 641 O O . VAL A 1 83 ? -4.030 -6.534 -1.861 1.00 94.06 83 VAL A O 1
ATOM 644 N N . ASN A 1 84 ? -1.983 -6.629 -2.739 1.00 94.00 84 ASN A N 1
ATOM 645 C CA . ASN A 1 84 ? -1.414 -7.298 -1.567 1.00 94.00 84 ASN A CA 1
ATOM 646 C C . ASN A 1 84 ? -1.474 -6.416 -0.305 1.00 94.00 84 ASN A C 1
ATOM 648 O O . ASN A 1 84 ? -1.792 -6.899 0.783 1.00 94.00 84 ASN A O 1
ATOM 652 N N . VAL A 1 85 ? -1.177 -5.119 -0.429 1.00 96.44 85 VAL A N 1
ATOM 653 C CA . VAL A 1 85 ? -1.288 -4.174 0.691 1.00 96.44 85 VAL A CA 1
ATOM 654 C C . VAL A 1 85 ? -2.740 -4.034 1.145 1.00 96.44 85 VAL A C 1
ATOM 656 O O . VAL A 1 85 ? -2.993 -4.140 2.343 1.00 96.44 85 VAL A O 1
ATOM 659 N N . GLU A 1 86 ? -3.686 -3.874 0.221 1.00 96.31 86 GLU A N 1
ATOM 660 C CA . GLU A 1 86 ? -5.120 -3.792 0.523 1.00 96.31 86 GLU A CA 1
ATOM 661 C C . GLU A 1 86 ? -5.610 -5.035 1.274 1.00 96.31 86 GLU A C 1
ATOM 663 O O . GLU A 1 86 ? -6.232 -4.912 2.328 1.00 96.31 86 GLU A O 1
ATOM 668 N N . ASN A 1 87 ? -5.234 -6.233 0.816 1.00 96.81 87 ASN A N 1
ATOM 669 C CA . ASN A 1 87 ? -5.569 -7.490 1.491 1.00 96.81 87 ASN A CA 1
ATOM 670 C C . ASN A 1 87 ? -4.995 -7.567 2.912 1.00 96.81 87 ASN A C 1
ATOM 672 O O . ASN A 1 87 ? -5.660 -8.023 3.843 1.00 96.81 87 ASN A O 1
ATOM 676 N N . ARG A 1 88 ? -3.751 -7.115 3.109 1.00 97.50 88 ARG A N 1
ATOM 677 C CA . ARG A 1 88 ? -3.126 -7.094 4.439 1.00 97.50 88 ARG A CA 1
ATOM 678 C C . ARG A 1 88 ? -3.820 -6.110 5.374 1.00 97.50 88 ARG A C 1
ATOM 680 O O . ARG A 1 88 ? -4.032 -6.449 6.535 1.00 97.50 88 ARG A O 1
ATOM 687 N N . VAL A 1 89 ? -4.182 -4.928 4.879 1.00 97.44 89 VAL A N 1
ATOM 688 C CA . VAL A 1 89 ? -4.933 -3.930 5.652 1.00 97.44 89 VAL A CA 1
ATOM 689 C C . VAL A 1 89 ? -6.305 -4.480 6.032 1.00 97.44 89 VAL A C 1
ATOM 691 O O . VAL A 1 89 ? -6.659 -4.432 7.206 1.00 97.44 89 VAL A O 1
ATOM 694 N N . LEU A 1 90 ? -7.026 -5.088 5.085 1.00 96.81 90 LEU A N 1
ATOM 695 C CA . LEU A 1 90 ? -8.320 -5.721 5.343 1.00 96.81 90 LEU A CA 1
ATOM 696 C C . LEU A 1 90 ? -8.224 -6.780 6.450 1.00 96.81 90 LEU A C 1
ATOM 698 O O . LEU A 1 90 ? -9.023 -6.766 7.383 1.00 96.81 90 LEU A O 1
ATOM 702 N N . ASN A 1 91 ? -7.219 -7.656 6.395 1.00 97.44 91 ASN A N 1
ATOM 703 C CA . ASN A 1 91 ? -7.012 -8.675 7.425 1.00 97.44 91 ASN A CA 1
ATOM 704 C C . ASN A 1 91 ? -6.780 -8.069 8.816 1.00 97.44 91 ASN A C 1
ATOM 706 O O . ASN A 1 91 ? -7.331 -8.567 9.796 1.00 97.44 91 ASN A O 1
ATOM 710 N N . VAL A 1 92 ? -5.995 -6.992 8.913 1.00 98.06 92 VAL A N 1
ATOM 711 C CA . VAL A 1 92 ? -5.765 -6.291 10.186 1.00 98.06 92 VAL A CA 1
ATOM 712 C C . VAL A 1 92 ? -7.054 -5.644 10.696 1.00 98.06 92 VAL A C 1
ATOM 714 O O . VAL A 1 92 ? -7.360 -5.761 11.880 1.00 98.06 92 VAL A O 1
ATOM 717 N N . CYS A 1 93 ? -7.839 -5.011 9.820 1.00 97.00 93 CYS A N 1
ATOM 718 C CA . CYS A 1 93 ? -9.137 -4.438 10.183 1.00 97.00 93 CYS A CA 1
ATOM 719 C C . CYS A 1 93 ? -10.083 -5.502 10.755 1.00 97.00 93 CYS A C 1
ATOM 721 O O . CYS A 1 93 ? -10.622 -5.311 11.842 1.00 97.00 93 CYS A O 1
ATOM 723 N N . LEU A 1 94 ? -10.211 -6.650 10.084 1.00 97.69 94 LEU A N 1
ATOM 724 C CA . LEU A 1 94 ? -11.056 -7.755 10.546 1.00 97.69 94 LEU A CA 1
ATOM 725 C C . LEU A 1 94 ? -10.600 -8.316 11.901 1.00 97.69 94 LEU A C 1
ATOM 727 O O . LEU A 1 94 ? -11.432 -8.625 12.753 1.00 97.69 94 LEU A O 1
ATOM 731 N N . GLN A 1 95 ? -9.287 -8.432 12.125 1.00 97.75 95 GLN A N 1
ATOM 732 C CA . GLN A 1 95 ? -8.742 -8.867 13.415 1.00 97.75 95 GLN A CA 1
ATOM 733 C C . GLN A 1 95 ? -9.079 -7.878 14.536 1.00 97.75 95 GLN A C 1
ATOM 735 O O . GLN A 1 95 ? -9.571 -8.289 15.585 1.00 97.75 95 GLN A O 1
ATOM 740 N N . LEU A 1 96 ? -8.887 -6.577 14.301 1.00 97.56 96 LEU A N 1
ATOM 741 C CA . LEU A 1 96 ? -9.206 -5.534 15.279 1.00 97.56 96 LEU A CA 1
ATOM 742 C C . LEU A 1 96 ? -10.704 -5.482 15.605 1.00 97.56 96 LEU A C 1
ATOM 744 O O . LEU A 1 96 ? -11.078 -5.344 16.769 1.00 97.56 96 LEU A O 1
ATOM 748 N N . GLU A 1 97 ? -11.567 -5.615 14.597 1.00 96.88 97 GLU A N 1
ATOM 749 C CA . GLU A 1 97 ? -13.018 -5.677 14.793 1.00 96.88 97 GLU A CA 1
ATOM 750 C C . GLU A 1 97 ? -13.418 -6.886 15.646 1.00 96.88 97 GLU A C 1
ATOM 752 O O . GLU A 1 97 ? -14.195 -6.744 16.593 1.00 96.88 97 GLU A O 1
ATOM 757 N N . ALA A 1 98 ? -12.841 -8.061 15.371 1.00 97.00 98 ALA A N 1
ATOM 758 C CA . ALA A 1 98 ? -13.085 -9.266 16.156 1.00 97.00 98 ALA A CA 1
ATOM 759 C C . ALA A 1 98 ? -12.610 -9.118 17.613 1.00 97.00 98 ALA A C 1
ATOM 761 O O . ALA A 1 98 ? -13.335 -9.486 18.540 1.00 97.00 98 ALA A O 1
ATOM 762 N N . GLU A 1 99 ? -11.422 -8.551 17.839 1.00 97.12 99 GLU A N 1
ATOM 763 C CA . GLU A 1 99 ? -10.896 -8.285 19.183 1.00 97.12 99 GLU A CA 1
ATOM 764 C C . GLU A 1 99 ? -11.772 -7.306 19.969 1.00 97.12 99 GLU A C 1
ATOM 766 O O . GLU A 1 99 ? -12.088 -7.555 21.138 1.00 97.12 99 GLU A O 1
ATOM 771 N N . LEU A 1 100 ? -12.224 -6.224 19.329 1.00 96.94 100 LEU A N 1
ATOM 772 C CA . LEU A 1 100 ? -13.144 -5.269 19.942 1.00 96.94 100 LEU A CA 1
ATOM 773 C C . LEU A 1 100 ? -14.470 -5.926 20.323 1.00 96.94 100 LEU A C 1
ATOM 775 O O . LEU A 1 100 ? -14.995 -5.666 21.408 1.00 96.94 100 LEU A O 1
ATOM 779 N N . GLU A 1 101 ? -15.006 -6.789 19.465 1.00 96.69 101 GLU A N 1
ATOM 780 C CA . GLU A 1 101 ? -16.253 -7.498 19.734 1.00 96.69 101 GLU A CA 1
ATOM 781 C C . GLU A 1 101 ? -16.107 -8.484 20.904 1.00 96.69 101 GLU A C 1
ATOM 783 O O . GLU A 1 101 ? -16.966 -8.544 21.786 1.00 96.69 101 GLU A O 1
ATOM 788 N N . MET A 1 102 ? -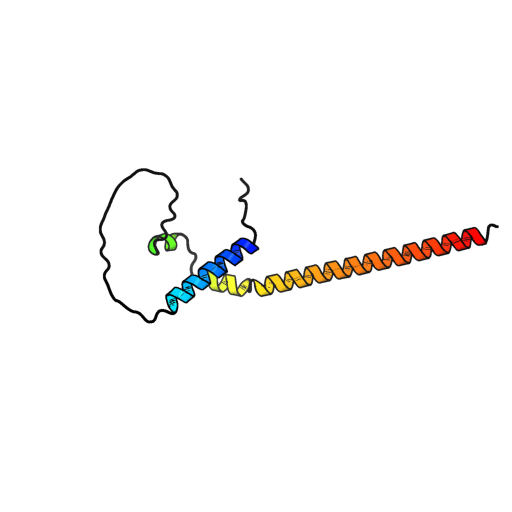14.982 -9.201 20.989 1.00 96.06 102 MET A N 1
ATOM 789 C CA . MET A 1 102 ? -14.668 -10.050 22.145 1.00 96.06 102 MET A CA 1
ATOM 790 C C . MET A 1 102 ? -14.532 -9.234 23.436 1.00 96.06 102 MET A C 1
ATOM 792 O O . MET A 1 102 ? -15.048 -9.635 24.483 1.00 96.06 102 MET A O 1
ATOM 796 N N . MET A 1 103 ? -13.878 -8.070 23.376 1.00 95.00 103 MET A N 1
ATOM 797 C CA . MET A 1 103 ? -13.713 -7.191 24.534 1.00 95.00 103 MET A CA 1
ATOM 798 C C . MET A 1 103 ? -15.058 -6.649 25.034 1.00 95.00 103 MET A C 1
ATOM 800 O O . MET A 1 103 ? -15.283 -6.589 26.246 1.00 95.00 103 MET A O 1
ATOM 804 N N . LYS A 1 104 ? -15.971 -6.291 24.121 1.00 95.38 104 LYS A N 1
ATOM 805 C CA . LYS A 1 104 ? -17.335 -5.862 24.466 1.00 95.38 104 LYS A CA 1
ATOM 806 C C . LYS A 1 104 ? -18.107 -6.971 25.172 1.00 95.38 104 LYS A C 1
ATOM 808 O O . LYS A 1 104 ? -18.598 -6.735 26.273 1.00 95.38 104 LYS A O 1
ATOM 813 N N . LYS A 1 105 ? -18.132 -8.182 24.603 1.00 95.25 105 LYS A N 1
ATOM 814 C CA . LYS A 1 105 ? -18.820 -9.341 25.199 1.00 95.25 105 LYS A CA 1
ATOM 815 C C . LYS A 1 105 ? -18.309 -9.644 26.604 1.00 95.25 105 LYS A C 1
ATOM 817 O O . LYS A 1 105 ? -19.099 -9.756 27.536 1.00 95.25 105 LYS A O 1
ATOM 822 N N . LYS A 1 106 ? -16.985 -9.660 26.791 1.00 95.00 106 LYS A N 1
ATOM 823 C CA . LYS A 1 106 ? -16.378 -9.862 28.113 1.00 95.00 106 LYS A CA 1
ATOM 824 C C . LYS A 1 106 ? -16.810 -8.786 29.115 1.00 95.00 106 LYS A C 1
ATOM 826 O O . LYS A 1 106 ? -17.156 -9.098 30.252 1.00 95.00 106 LYS A O 1
ATOM 831 N N . LYS A 1 107 ? -16.830 -7.517 28.697 1.00 93.38 107 LYS A N 1
ATOM 832 C CA . LYS A 1 107 ? -17.259 -6.400 29.551 1.00 93.38 107 LYS A CA 1
ATOM 833 C C . LYS A 1 107 ? -18.741 -6.492 29.924 1.00 93.38 107 LYS A C 1
ATOM 835 O O . LYS A 1 107 ? -19.103 -6.151 31.050 1.00 93.38 107 LYS A O 1
ATOM 840 N N . GLU A 1 108 ? -19.594 -6.933 29.004 1.00 94.19 108 GLU A N 1
ATOM 841 C CA . GLU A 1 108 ? -21.022 -7.159 29.252 1.00 94.19 108 GLU A CA 1
ATOM 842 C C . GLU A 1 108 ? -21.251 -8.305 30.245 1.00 94.19 108 GLU A C 1
ATOM 844 O O . GLU A 1 108 ? -22.007 -8.135 31.206 1.00 94.19 108 GLU A O 1
ATOM 849 N N . GLU A 1 109 ? -20.542 -9.424 30.084 1.00 93.69 109 GLU A N 1
ATOM 850 C CA . GLU A 1 109 ? -20.573 -10.558 31.016 1.00 93.69 109 GLU A CA 1
ATOM 851 C C . GLU A 1 109 ? -20.101 -10.162 32.421 1.00 93.69 109 GLU A C 1
ATOM 853 O O . GLU A 1 109 ? -20.753 -10.480 33.419 1.00 93.69 109 GLU A O 1
ATOM 858 N N . GLU A 1 110 ? -18.996 -9.419 32.527 1.00 93.69 110 GLU A N 1
ATOM 859 C CA . GLU A 1 110 ? -18.505 -8.883 33.801 1.00 93.69 110 GLU A CA 1
ATOM 860 C C . GLU A 1 110 ? -19.551 -7.979 34.472 1.00 93.69 110 GLU A C 1
ATOM 862 O O . GLU A 1 110 ? -19.792 -8.093 35.678 1.00 93.69 110 GLU A O 1
ATOM 867 N N . ASN A 1 111 ? -20.231 -7.126 33.697 1.00 93.25 111 ASN A N 1
ATOM 868 C CA . ASN A 1 111 ? -21.288 -6.255 34.209 1.00 93.25 111 ASN A CA 1
ATOM 869 C C . ASN A 1 111 ? -22.502 -7.046 34.712 1.00 93.25 111 ASN A C 1
ATOM 871 O O . ASN A 1 111 ? -23.039 -6.747 35.781 1.00 93.25 111 ASN A O 1
ATOM 875 N N . PHE A 1 112 ? -22.931 -8.060 33.959 1.00 92.00 112 PHE A N 1
ATOM 876 C CA . PHE A 1 112 ? -24.033 -8.939 34.343 1.00 92.00 112 PHE A CA 1
ATOM 877 C C . PHE A 1 112 ? -23.720 -9.690 35.643 1.00 92.00 112 PHE A C 1
ATOM 879 O O . PHE A 1 112 ? -24.527 -9.702 36.575 1.00 92.00 112 PHE A O 1
ATOM 886 N N . ASN A 1 113 ? -22.504 -10.226 35.756 1.00 91.62 113 ASN A N 1
ATOM 887 C CA . ASN A 1 113 ? -22.034 -10.904 36.960 1.00 91.62 113 ASN A CA 1
ATOM 888 C C . ASN A 1 113 ? -21.981 -9.969 38.180 1.00 91.62 113 ASN A C 1
ATOM 890 O O . ASN A 1 113 ? -22.371 -10.377 39.277 1.00 91.62 113 ASN A O 1
ATOM 894 N N . LEU A 1 114 ? -21.548 -8.713 38.011 1.00 91.75 114 LEU A N 1
ATOM 895 C CA . LEU A 1 114 ? -21.583 -7.711 39.085 1.00 91.75 114 LEU A CA 1
ATOM 896 C C . LEU A 1 114 ? -23.014 -7.430 39.561 1.00 91.75 114 LEU A C 1
ATOM 898 O O . LEU A 1 114 ? -23.266 -7.411 40.767 1.00 91.75 114 LEU A O 1
ATOM 902 N N . LYS A 1 115 ? -23.955 -7.243 38.626 1.00 90.06 115 LYS A N 1
ATOM 903 C CA . LYS A 1 115 ? -25.369 -6.987 38.947 1.00 90.06 115 LYS A CA 1
ATOM 904 C C . LYS A 1 115 ? -25.991 -8.147 39.725 1.00 90.06 115 LYS A C 1
ATOM 906 O O . LYS A 1 115 ? -26.647 -7.912 40.738 1.00 90.06 115 LYS A O 1
ATOM 911 N N . ASN A 1 116 ? -25.728 -9.387 39.313 1.00 88.38 116 ASN A N 1
ATOM 912 C CA . ASN A 1 116 ? -26.250 -10.574 39.994 1.00 88.38 116 ASN A CA 1
ATOM 913 C C . ASN A 1 116 ? -25.693 -10.735 41.414 1.00 88.38 116 ASN A C 1
ATOM 915 O O . ASN A 1 116 ? -26.447 -11.082 42.326 1.00 88.38 116 ASN A O 1
ATOM 919 N N . LYS A 1 117 ? -24.401 -10.442 41.622 1.00 87.94 117 LYS A N 1
ATOM 920 C CA . LYS A 1 117 ? -23.785 -10.445 42.959 1.00 87.94 117 LYS A CA 1
ATOM 921 C C . LYS A 1 117 ? -24.402 -9.391 43.878 1.00 87.94 117 LYS A C 1
ATOM 923 O O . LYS A 1 117 ? -24.671 -9.701 45.034 1.00 87.94 117 LYS A O 1
ATOM 928 N N . LEU A 1 118 ? -24.663 -8.181 43.373 1.00 86.88 118 LEU A N 1
ATOM 929 C CA . LEU A 1 118 ? -25.342 -7.135 44.147 1.00 86.88 118 LEU A CA 1
ATOM 930 C C . LEU A 1 118 ? -26.769 -7.540 44.539 1.00 86.88 118 LEU A C 1
ATOM 932 O O . LEU A 1 118 ? -27.196 -7.255 45.652 1.00 86.88 118 LEU A O 1
ATOM 936 N N . ALA A 1 119 ? -27.497 -8.206 43.639 1.00 83.06 119 ALA A N 1
ATOM 937 C CA . ALA A 1 119 ? -28.871 -8.634 43.890 1.00 83.06 119 ALA A CA 1
ATOM 938 C C . ALA A 1 119 ? -28.986 -9.743 44.953 1.00 83.06 119 ALA A C 1
ATOM 940 O O . ALA A 1 119 ? -30.002 -9.811 45.630 1.00 83.06 119 ALA A O 1
ATOM 941 N N . HIS A 1 120 ? -27.961 -10.589 45.117 1.00 74.62 120 HIS A N 1
ATOM 942 C CA . HIS A 1 120 ? -27.950 -11.680 46.105 1.00 74.62 120 HIS A CA 1
ATOM 943 C C . HIS A 1 120 ? -27.387 -11.283 47.481 1.00 74.62 120 HIS A C 1
ATOM 945 O O . HIS A 1 120 ? -27.431 -12.086 48.407 1.00 74.62 120 HIS A O 1
ATOM 951 N N . ASN A 1 121 ? -26.816 -10.082 47.624 1.00 71.62 121 ASN A N 1
ATOM 952 C CA . ASN A 1 121 ? -26.249 -9.592 48.889 1.00 71.62 121 ASN A CA 1
ATOM 953 C C . ASN A 1 121 ? -27.201 -8.648 49.653 1.00 71.62 121 ASN A C 1
ATOM 955 O O . ASN A 1 121 ? -26.766 -7.953 50.569 1.00 71.62 121 ASN A O 1
ATOM 959 N N . LYS A 1 122 ? -28.474 -8.583 49.250 1.00 54.19 122 LYS A N 1
ATOM 960 C CA . LYS A 1 122 ? -29.505 -7.696 49.795 1.00 54.19 122 LYS A CA 1
ATOM 961 C C . LYS A 1 122 ? -30.696 -8.514 50.271 1.00 54.19 122 LYS A C 1
ATOM 963 O O . LYS A 1 122 ? -31.289 -8.105 51.291 1.00 54.19 122 LYS A O 1
#

Mean predicted aligned error: 18.09 Å